Protein AF-A0A2P2FPS5-F1 (afdb_monomer)

Foldseek 3Di:
DDDDDDDDDDDDDDDDDDDPPPPPPPPPPPLPQLPAAVQWHFDDKDADVQEIKTWIQGPPFPDRIAIATFNYSNLRSVLSNVLVVCRVVVHWRKHFDDKDADVQAIKTWIATDPPGIFIATDNGRSRRSVRRVVRD

Secondary structure (DSSP, 8-state):
-PPPP--------------------------------TTEEEEEEEEETTEEEEEEEESSSS-SEEEEEESSHHHHHHHHHHHHHHHHTTS--EEEEEEEEETTEEEEEEEETTTEEEEEEESSHHHHHHHHHTT-

Organism: NCBI:txid1460371

Structure (mmCIF, N/CA/C/O backbone):
data_AF-A0A2P2FPS5-F1
#
_entry.id   AF-A0A2P2FPS5-F1
#
loop_
_atom_site.group_PDB
_atom_site.id
_atom_site.type_symbol
_atom_site.label_atom_id
_atom_site.label_alt_id
_atom_site.label_comp_id
_atom_site.label_asym_id
_atom_site.label_entity_id
_atom_site.label_seq_id
_atom_site.pdbx_PDB_ins_code
_atom_site.Cartn_x
_atom_site.Cartn_y
_atom_site.Cartn_z
_atom_site.occupancy
_atom_site.B_iso_or_equiv
_atom_site.auth_seq_id
_atom_site.auth_comp_id
_atom_site.auth_asym_id
_atom_site.auth_atom_id
_atom_site.pdbx_PDB_model_num
ATOM 1 N N . MET A 1 1 ? 41.369 16.422 60.517 1.00 41.38 1 MET A N 1
ATOM 2 C CA . MET A 1 1 ? 41.392 16.230 59.053 1.00 41.38 1 MET A CA 1
ATOM 3 C C . MET A 1 1 ? 40.702 17.437 58.432 1.00 41.38 1 MET A C 1
ATOM 5 O O . MET A 1 1 ? 39.526 17.638 58.690 1.00 41.38 1 MET A O 1
ATOM 9 N N . ARG A 1 2 ? 41.468 18.330 57.791 1.00 36.00 2 ARG A N 1
ATOM 10 C CA . ARG A 1 2 ? 40.973 19.553 57.135 1.00 36.00 2 ARG A CA 1
ATOM 11 C C . ARG A 1 2 ? 40.867 19.257 55.646 1.00 36.00 2 ARG A C 1
ATOM 13 O O . ARG A 1 2 ? 41.886 18.951 55.034 1.00 36.00 2 ARG A O 1
ATOM 20 N N . GLU A 1 3 ? 39.659 19.329 55.104 1.00 39.12 3 GLU A N 1
ATOM 21 C CA . GLU A 1 3 ? 39.398 19.073 53.692 1.00 39.12 3 GLU A CA 1
ATOM 22 C C . GLU A 1 3 ? 39.438 20.372 52.887 1.00 39.12 3 GLU A C 1
ATOM 24 O O . GLU A 1 3 ? 38.954 21.426 53.307 1.00 39.12 3 GLU A O 1
ATOM 29 N N . SER A 1 4 ? 40.128 20.271 51.758 1.00 39.38 4 SER A N 1
ATOM 30 C CA . SER A 1 4 ? 40.547 21.358 50.891 1.00 39.38 4 SER A CA 1
ATOM 31 C C . SER A 1 4 ? 39.386 22.011 50.154 1.00 39.38 4 SER A C 1
ATOM 33 O O . SER A 1 4 ? 38.470 21.370 49.650 1.00 39.38 4 SER A O 1
ATOM 35 N N . SER A 1 5 ? 39.515 23.324 50.015 1.00 42.16 5 SER A N 1
ATOM 36 C CA . SER A 1 5 ? 38.707 24.185 49.164 1.00 42.16 5 SER A CA 1
ATOM 37 C C . SER A 1 5 ? 38.840 23.838 47.676 1.00 42.16 5 SER A C 1
ATOM 39 O O . SER A 1 5 ? 39.953 23.745 47.162 1.00 42.16 5 SER A O 1
ATOM 41 N N . ARG A 1 6 ? 37.725 23.850 46.936 1.00 36.47 6 ARG A N 1
ATOM 42 C CA . ARG A 1 6 ? 37.726 24.330 45.545 1.00 36.47 6 ARG A CA 1
ATOM 43 C C . ARG A 1 6 ? 36.492 25.180 45.266 1.00 36.47 6 ARG A C 1
ATOM 45 O O . ARG A 1 6 ? 35.369 24.700 45.192 1.00 36.47 6 ARG A O 1
ATOM 52 N N . ARG A 1 7 ? 36.757 26.481 45.141 1.00 40.22 7 ARG A N 1
ATOM 53 C CA . ARG A 1 7 ? 35.857 27.513 44.629 1.00 40.22 7 ARG A CA 1
ATOM 54 C C . ARG A 1 7 ? 35.742 27.373 43.113 1.00 40.22 7 ARG A C 1
ATOM 56 O O . ARG A 1 7 ? 36.770 27.439 42.452 1.00 40.22 7 ARG A O 1
ATOM 63 N N . ILE A 1 8 ? 34.519 27.319 42.599 1.00 44.50 8 ILE A N 1
ATOM 64 C CA . ILE A 1 8 ? 34.065 27.950 41.347 1.00 44.50 8 ILE A CA 1
ATOM 65 C C . ILE A 1 8 ? 32.584 28.256 41.643 1.00 44.50 8 ILE A C 1
ATOM 67 O O . ILE A 1 8 ? 31.848 27.354 42.008 1.00 44.50 8 ILE A O 1
ATOM 71 N N . GLY A 1 9 ? 32.071 29.480 41.699 1.00 29.86 9 GLY A N 1
ATOM 72 C CA . GLY A 1 9 ? 32.382 30.642 40.884 1.00 29.86 9 GLY A CA 1
ATOM 73 C C . GLY A 1 9 ? 31.144 30.985 40.050 1.00 29.86 9 GLY A C 1
ATOM 74 O O . GLY A 1 9 ? 31.087 30.631 38.887 1.00 29.86 9 GLY A O 1
ATOM 75 N N . SER A 1 10 ? 30.187 31.675 40.681 1.00 34.03 10 SER A N 1
ATOM 76 C CA . SER A 1 10 ? 29.253 32.650 40.087 1.00 34.03 10 SER A CA 1
ATOM 77 C C . SER A 1 10 ? 28.319 32.258 38.926 1.00 34.03 10 SER A C 1
ATOM 79 O O . SER A 1 10 ? 28.704 32.326 37.767 1.00 34.03 10 SER A O 1
ATOM 81 N N . ALA A 1 11 ? 27.022 32.139 39.231 1.00 33.56 11 ALA A N 1
ATOM 82 C CA . ALA A 1 11 ? 25.925 32.756 38.463 1.00 33.56 11 ALA A CA 1
ATOM 83 C C . ALA A 1 11 ? 24.672 32.804 39.364 1.00 33.56 11 ALA A C 1
ATOM 85 O O . ALA A 1 11 ? 24.038 31.795 39.630 1.00 33.56 11 ALA A O 1
ATOM 86 N N . LYS A 1 12 ? 24.488 33.877 40.140 1.00 35.38 12 LYS A N 1
ATOM 87 C CA . LYS A 1 12 ? 23.537 34.970 39.861 1.00 35.38 12 LYS A CA 1
ATOM 88 C C . LYS A 1 12 ? 22.113 34.505 39.503 1.00 35.38 12 LYS A C 1
ATOM 90 O O . LYS A 1 12 ? 21.858 34.124 38.373 1.00 35.38 12 LYS A O 1
ATOM 95 N N . ARG A 1 13 ? 21.213 34.822 40.447 1.00 34.34 13 ARG A N 1
ATOM 96 C CA . ARG A 1 13 ? 19.802 35.225 40.279 1.00 34.34 13 ARG A CA 1
ATOM 97 C C . ARG A 1 13 ? 18.832 34.076 39.979 1.00 34.34 13 ARG A C 1
ATOM 99 O O . ARG A 1 13 ? 18.867 33.479 38.921 1.00 34.34 13 ARG A O 1
ATOM 106 N N . ALA A 1 14 ? 18.088 33.622 40.983 1.00 33.12 14 ALA A N 1
ATOM 107 C CA . ALA A 1 14 ? 16.893 34.255 41.559 1.00 33.12 14 ALA A CA 1
ATOM 108 C C . ALA A 1 14 ? 15.627 33.962 40.742 1.00 33.12 14 ALA A C 1
ATOM 110 O O . ALA A 1 14 ? 15.535 34.347 39.586 1.00 33.12 14 ALA A O 1
ATOM 111 N N . LEU A 1 15 ? 14.680 33.333 41.448 1.00 37.47 15 LEU A N 1
ATOM 112 C CA . LEU A 1 15 ? 13.226 33.458 41.345 1.00 37.47 15 LEU A CA 1
ATOM 113 C C . LEU A 1 15 ? 12.593 33.435 39.945 1.00 37.47 15 LEU A C 1
ATOM 115 O O . LEU A 1 15 ? 12.625 34.427 39.229 1.00 37.47 15 LEU A O 1
ATOM 119 N N . ALA A 1 16 ? 11.804 32.390 39.693 1.00 35.50 16 ALA A N 1
ATOM 120 C CA . ALA A 1 16 ? 10.358 32.557 39.519 1.00 35.50 16 ALA A CA 1
ATOM 121 C C . ALA A 1 16 ? 9.654 31.191 39.589 1.00 35.50 16 ALA A C 1
ATOM 123 O O . ALA A 1 16 ? 9.647 30.419 38.636 1.00 35.50 16 ALA A O 1
ATOM 124 N N . MET A 1 17 ? 9.040 30.913 40.740 1.00 45.94 17 MET A N 1
ATOM 125 C CA . MET A 1 17 ? 7.803 30.133 40.796 1.00 45.94 17 MET A CA 1
ATOM 126 C C . MET A 1 17 ? 6.742 30.920 40.028 1.00 45.94 17 MET A C 1
ATOM 128 O O . MET A 1 17 ? 6.492 32.045 40.435 1.00 45.94 17 MET A O 1
ATOM 132 N N . ILE A 1 18 ? 6.129 30.357 38.985 1.00 46.53 18 ILE A N 1
ATOM 133 C CA . ILE A 1 18 ? 4.760 30.664 38.532 1.00 46.53 18 ILE A CA 1
ATOM 134 C C . ILE A 1 18 ? 4.295 29.510 37.634 1.00 46.53 18 ILE A C 1
ATOM 136 O O . ILE A 1 18 ? 4.936 29.186 36.639 1.00 46.53 18 ILE A O 1
ATOM 140 N N . GLY A 1 19 ? 3.123 28.968 37.962 1.00 40.00 19 GLY A N 1
ATOM 141 C CA . GLY A 1 19 ? 2.186 28.473 36.959 1.00 40.00 19 GLY A CA 1
ATOM 142 C C . GLY A 1 19 ? 2.292 26.996 36.620 1.00 40.00 19 GLY A C 1
ATOM 143 O O . GLY A 1 19 ? 2.839 26.624 35.587 1.00 40.00 19 GLY A O 1
ATOM 144 N N . ALA A 1 20 ? 1.620 26.166 37.418 1.00 44.12 20 ALA A N 1
ATOM 145 C CA . ALA A 1 20 ? 0.963 24.981 36.886 1.00 44.12 20 ALA A CA 1
ATOM 146 C C . ALA A 1 20 ? -0.049 25.434 35.816 1.00 44.12 20 ALA A C 1
ATOM 148 O O . ALA A 1 20 ? -1.208 25.713 36.113 1.00 44.12 20 ALA A O 1
ATOM 149 N N . LEU A 1 21 ? 0.411 25.576 34.573 1.00 38.97 21 LEU A N 1
ATOM 150 C CA . LEU A 1 21 ? -0.461 25.667 33.416 1.00 38.97 21 LEU A CA 1
ATOM 151 C C . LEU A 1 21 ? -0.747 24.222 33.011 1.00 38.97 21 LEU A C 1
ATOM 153 O O . LEU A 1 21 ? 0.075 23.564 32.375 1.00 38.97 21 LEU A O 1
ATOM 157 N N . THR A 1 22 ? -1.894 23.698 33.436 1.00 44.41 22 THR A N 1
ATOM 158 C CA . THR A 1 22 ? -2.470 22.484 32.859 1.00 44.41 22 THR A CA 1
ATOM 159 C C . THR A 1 22 ? -2.769 22.774 31.397 1.00 44.41 22 THR A C 1
ATOM 161 O O . THR A 1 22 ? -3.855 23.236 31.049 1.00 44.41 22 THR A O 1
ATOM 164 N N . VAL A 1 23 ? -1.773 22.554 30.538 1.00 46.94 23 VAL A N 1
ATOM 165 C CA . VAL A 1 23 ? -1.974 22.473 29.099 1.00 46.94 23 VAL A CA 1
ATOM 166 C C . VAL A 1 23 ? -2.861 21.256 28.905 1.00 46.94 23 VAL A C 1
ATOM 168 O O . VAL A 1 23 ? 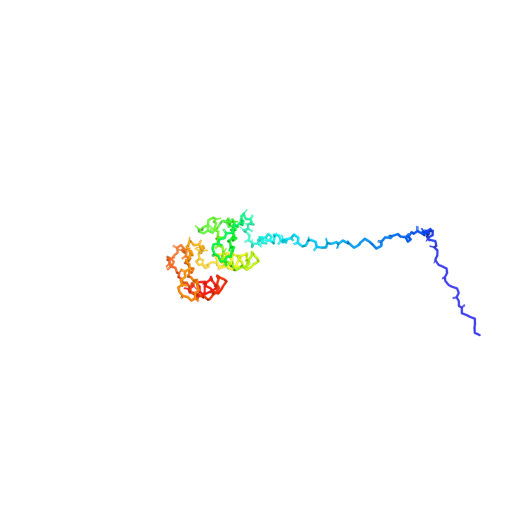-2.416 20.115 29.026 1.00 46.94 23 VAL A O 1
ATOM 171 N N . ALA A 1 24 ? -4.150 21.508 28.689 1.00 43.31 24 ALA A N 1
ATOM 172 C CA . ALA A 1 24 ? -5.035 20.538 28.088 1.00 43.31 24 ALA A CA 1
ATOM 173 C C . ALA A 1 24 ? -4.348 20.107 26.790 1.00 43.31 24 ALA A C 1
ATOM 175 O O . ALA A 1 24 ? -4.323 20.856 25.814 1.00 43.31 24 ALA A O 1
ATOM 176 N N . ASN A 1 25 ? -3.709 18.936 26.826 1.00 45.69 25 ASN A N 1
ATOM 177 C CA . ASN A 1 25 ? -3.195 18.248 25.657 1.00 45.69 25 ASN A CA 1
ATOM 178 C C . ASN A 1 25 ? -4.411 17.856 24.817 1.00 45.69 25 ASN A C 1
ATOM 180 O O . ASN A 1 25 ? -4.861 16.713 24.822 1.00 45.69 25 ASN A O 1
ATOM 184 N N . LEU A 1 26 ? -4.958 18.833 24.097 1.00 38.09 26 LEU A N 1
ATOM 185 C CA . LEU A 1 26 ? -5.570 18.602 22.807 1.00 38.09 26 LEU A CA 1
ATOM 186 C C . LEU A 1 26 ? -4.451 18.009 21.961 1.00 38.09 26 LEU A C 1
ATOM 188 O O . LEU A 1 26 ? -3.686 18.729 21.322 1.00 38.09 26 LEU A O 1
ATOM 192 N N . ALA A 1 27 ? -4.310 16.686 22.040 1.00 42.94 27 ALA A N 1
ATOM 193 C CA . ALA A 1 27 ? -3.584 15.911 21.064 1.00 42.94 27 ALA A CA 1
ATOM 194 C C . ALA A 1 27 ? -4.316 16.130 19.738 1.00 42.94 27 ALA A C 1
ATOM 196 O O . ALA A 1 27 ? -5.184 15.356 19.343 1.00 42.94 27 ALA A O 1
ATOM 197 N N . LEU A 1 28 ? -3.999 17.245 19.075 1.00 35.25 28 LEU A N 1
ATOM 198 C CA . LEU A 1 28 ? -4.117 17.345 17.636 1.00 35.25 28 LEU A CA 1
ATOM 199 C C . LEU A 1 28 ? -3.493 16.048 17.125 1.00 35.25 28 LEU A C 1
ATOM 201 O O . LEU A 1 28 ? -2.359 15.764 17.530 1.00 35.25 28 LEU A O 1
ATOM 205 N N . PRO A 1 29 ? -4.213 15.220 16.346 1.00 37.00 29 PRO A N 1
ATOM 206 C CA . PRO A 1 29 ? -3.603 14.042 15.767 1.00 37.00 29 PRO A CA 1
ATOM 207 C C . PRO A 1 29 ? -2.367 14.552 15.044 1.00 37.00 29 PRO A C 1
ATOM 209 O O . PRO A 1 29 ? -2.476 15.340 14.103 1.00 37.00 29 PRO A O 1
ATOM 212 N N . ALA A 1 30 ? -1.192 14.204 15.573 1.00 39.88 30 ALA A N 1
ATOM 213 C CA . ALA A 1 30 ? 0.057 14.506 14.923 1.00 39.88 30 ALA A CA 1
ATOM 214 C C . ALA A 1 30 ? -0.082 13.834 13.567 1.00 39.88 30 ALA A C 1
ATOM 216 O O . ALA A 1 30 ? -0.107 12.605 13.479 1.00 39.88 30 ALA A O 1
ATOM 217 N N . VAL A 1 31 ? -0.302 14.638 12.529 1.00 42.44 31 VAL A N 1
ATOM 218 C CA . VAL A 1 31 ? -0.276 14.164 11.158 1.00 42.44 31 VAL A CA 1
ATOM 219 C C . VAL A 1 31 ? 1.161 13.730 10.940 1.00 42.44 31 VAL A C 1
ATOM 221 O O . VAL A 1 31 ? 2.036 14.531 10.624 1.00 42.44 31 VAL A O 1
ATOM 224 N N . ALA A 1 32 ? 1.427 12.464 11.258 1.00 43.41 32 ALA A N 1
ATOM 225 C CA . ALA A 1 32 ? 2.694 11.826 11.017 1.00 43.41 32 ALA A CA 1
ATOM 226 C C . ALA A 1 32 ? 2.907 11.932 9.513 1.00 43.41 32 ALA A C 1
ATOM 228 O O . ALA A 1 32 ? 2.254 11.255 8.719 1.00 43.41 32 ALA A O 1
ATOM 229 N N . SER A 1 33 ? 3.753 12.878 9.117 1.00 47.84 33 SER A N 1
ATOM 230 C CA . SER A 1 33 ? 4.141 13.008 7.727 1.00 47.84 33 SER A CA 1
ATOM 231 C C . SER A 1 33 ? 4.800 11.689 7.335 1.00 47.84 33 SER A C 1
ATOM 233 O O . SER A 1 33 ? 5.566 11.119 8.124 1.00 47.84 33 SER A O 1
ATOM 235 N N . ALA A 1 34 ? 4.471 11.158 6.159 1.00 49.31 34 ALA A N 1
ATOM 236 C CA . ALA A 1 34 ? 5.083 9.937 5.661 1.00 49.31 34 ALA A CA 1
ATOM 237 C C . ALA A 1 34 ? 6.595 10.180 5.512 1.00 49.31 34 ALA A C 1
ATOM 239 O O . ALA A 1 34 ? 7.046 10.718 4.516 1.00 49.31 34 ALA A O 1
ATOM 240 N N . ALA A 1 35 ? 7.384 9.877 6.544 1.00 47.69 35 ALA A N 1
ATOM 241 C CA . ALA A 1 35 ? 8.836 10.040 6.540 1.00 47.69 35 ALA A CA 1
ATOM 242 C C . ALA A 1 35 ? 9.434 9.501 5.225 1.00 47.69 35 ALA A C 1
ATOM 244 O O . ALA A 1 35 ? 9.024 8.437 4.757 1.00 47.69 35 ALA A O 1
ATOM 245 N N . PRO A 1 36 ? 10.370 10.227 4.614 1.00 53.22 36 PRO A N 1
ATOM 246 C CA . PRO A 1 36 ? 10.882 9.879 3.300 1.00 53.22 36 PRO A CA 1
ATOM 247 C C . PRO A 1 36 ? 11.551 8.495 3.307 1.00 53.22 36 PRO A C 1
ATOM 249 O O . PRO A 1 36 ? 12.235 8.126 4.264 1.00 53.22 36 PRO A O 1
ATOM 252 N N . ALA A 1 37 ? 11.359 7.730 2.233 1.00 57.81 37 ALA A N 1
ATOM 253 C CA . ALA A 1 37 ? 12.266 6.639 1.872 1.00 57.81 37 ALA A CA 1
ATOM 254 C C . ALA A 1 37 ? 13.404 7.229 1.015 1.00 57.81 37 ALA A C 1
ATOM 256 O O . ALA A 1 37 ? 13.239 8.300 0.438 1.00 57.81 37 ALA A O 1
ATOM 257 N N . ALA A 1 38 ? 14.576 6.595 0.941 1.00 60.00 38 ALA A N 1
ATOM 258 C CA . ALA A 1 38 ? 15.701 7.142 0.173 1.00 60.00 38 ALA A CA 1
ATOM 259 C C . ALA A 1 38 ? 15.309 7.354 -1.306 1.00 60.00 38 ALA A C 1
ATOM 261 O O . ALA A 1 38 ? 15.015 6.395 -1.998 1.00 60.00 38 ALA A O 1
ATOM 262 N N . GLY A 1 39 ? 15.271 8.601 -1.787 1.00 67.94 39 GLY A N 1
ATOM 263 C CA . GLY A 1 39 ? 14.795 8.921 -3.146 1.00 67.94 39 GLY A CA 1
ATOM 264 C C . GLY A 1 39 ? 13.280 9.151 -3.280 1.00 67.94 39 GLY A C 1
ATOM 265 O O . GLY A 1 39 ? 12.809 9.430 -4.383 1.00 67.94 39 GLY A O 1
ATOM 266 N N . CYS A 1 40 ? 12.533 9.105 -2.171 1.00 78.56 40 CYS A N 1
ATOM 267 C CA . CYS A 1 40 ? 11.102 9.391 -2.111 1.00 78.56 40 CYS A CA 1
ATOM 268 C C . CYS A 1 40 ? 10.770 10.471 -1.076 1.00 78.56 40 CYS A C 1
ATOM 270 O O . CYS A 1 40 ? 11.194 10.388 0.075 1.00 78.56 40 CYS A O 1
ATOM 272 N N . SER A 1 41 ? 9.952 11.451 -1.443 1.00 80.00 41 SER A N 1
ATOM 273 C CA . 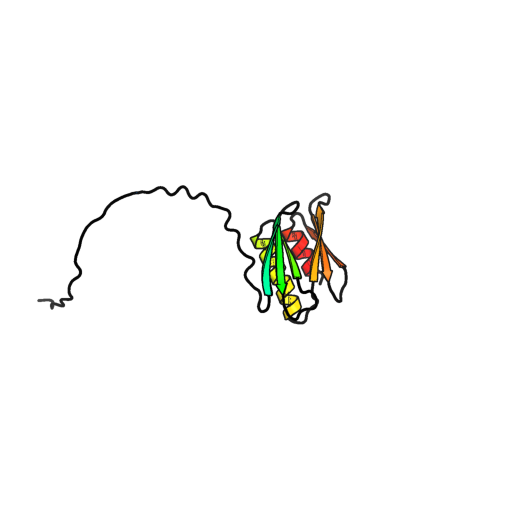SER A 1 41 ? 9.416 12.470 -0.539 1.00 80.00 41 SER A CA 1
ATOM 274 C C . SER A 1 41 ? 7.972 12.166 -0.139 1.00 80.00 41 SER A C 1
ATOM 276 O O . SER A 1 41 ? 7.199 11.592 -0.906 1.00 80.00 41 SER A O 1
ATOM 278 N N . ALA A 1 42 ? 7.593 12.573 1.076 1.00 77.88 42 ALA A N 1
ATOM 279 C CA . ALA A 1 42 ? 6.188 12.636 1.468 1.00 77.88 42 ALA A CA 1
ATOM 280 C C . ALA A 1 42 ? 5.451 13.570 0.504 1.00 77.88 42 ALA A C 1
ATOM 282 O O . ALA A 1 42 ? 5.886 14.709 0.327 1.00 77.88 42 ALA A O 1
ATOM 283 N N . PHE A 1 43 ? 4.365 13.105 -0.111 1.00 78.00 43 PHE A N 1
ATOM 284 C CA . PHE A 1 43 ? 3.614 13.915 -1.064 1.00 78.00 43 PHE A CA 1
ATOM 285 C C . PHE A 1 43 ? 2.280 14.364 -0.480 1.00 78.00 43 PHE A C 1
ATOM 287 O O . PHE A 1 43 ? 2.086 15.546 -0.208 1.00 78.00 43 PHE A O 1
ATOM 294 N N . LEU A 1 44 ? 1.376 13.415 -0.237 1.00 84.56 44 LEU A N 1
ATOM 295 C CA . LEU A 1 44 ? 0.040 13.694 0.274 1.00 84.56 44 LEU A CA 1
ATOM 296 C C . LEU A 1 44 ? -0.402 12.629 1.271 1.00 84.56 44 LEU A C 1
ATOM 298 O O . LEU A 1 44 ? 0.055 11.488 1.245 1.00 84.56 44 LEU A O 1
ATOM 302 N N . ASN A 1 45 ? -1.353 13.002 2.116 1.00 87.50 45 ASN A N 1
ATOM 303 C CA . ASN A 1 45 ? -2.157 12.059 2.868 1.00 87.50 45 ASN A CA 1
ATOM 304 C C . ASN A 1 45 ? -3.642 12.362 2.656 1.00 87.50 45 ASN A C 1
ATOM 306 O O . ASN A 1 45 ? -4.036 13.495 2.391 1.00 87.50 45 ASN A O 1
ATOM 310 N N . SER A 1 46 ? -4.467 11.323 2.708 1.00 87.62 46 SER A N 1
ATOM 311 C CA . SER A 1 46 ? -5.917 11.445 2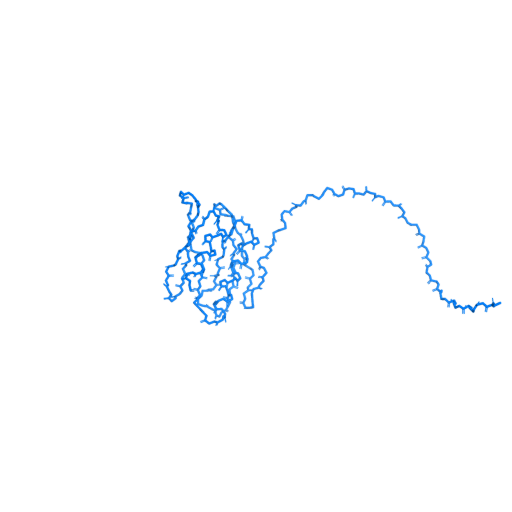.555 1.00 87.62 46 SER A CA 1
ATOM 312 C C . SER A 1 46 ? -6.627 10.396 3.396 1.00 87.62 46 SER A C 1
ATOM 314 O O . SER A 1 46 ? -6.081 9.327 3.672 1.00 87.62 46 SER A O 1
ATOM 316 N N . THR A 1 47 ? -7.838 10.714 3.837 1.00 88.56 47 THR A N 1
ATOM 317 C CA . THR A 1 47 ? -8.721 9.750 4.492 1.00 88.56 47 THR A CA 1
ATOM 318 C C . THR A 1 47 ? -9.418 8.897 3.444 1.00 88.56 47 THR A C 1
ATOM 320 O O . THR A 1 47 ? -9.764 9.366 2.359 1.00 88.56 47 THR A O 1
ATOM 323 N N . VAL A 1 48 ? -9.629 7.630 3.777 1.00 88.56 48 VAL A N 1
ATOM 324 C CA . VAL A 1 48 ? -10.348 6.670 2.943 1.00 88.56 48 VAL A CA 1
ATOM 325 C C . VAL A 1 48 ? -11.308 5.852 3.802 1.00 88.56 48 VAL A C 1
ATOM 327 O O . VAL A 1 48 ? -11.280 5.929 5.032 1.00 88.56 48 VAL A O 1
ATOM 330 N N . SER A 1 49 ? -12.175 5.060 3.172 1.00 87.38 49 SER A N 1
ATOM 331 C CA . SER A 1 49 ? -13.095 4.194 3.912 1.00 87.38 49 SER A CA 1
ATOM 332 C C . SER A 1 49 ? -12.312 3.189 4.759 1.00 87.38 49 SER A C 1
ATOM 334 O O . SER A 1 49 ? -11.596 2.351 4.218 1.00 87.38 49 SER A O 1
ATOM 336 N N . GLY A 1 50 ? -12.443 3.282 6.084 1.00 85.06 50 GLY A N 1
ATOM 337 C CA . GLY A 1 50 ? -11.773 2.385 7.027 1.00 85.06 50 GLY A CA 1
ATOM 338 C C . GLY A 1 50 ? -10.353 2.782 7.440 1.00 85.06 50 GLY A C 1
ATOM 339 O O . GLY A 1 50 ? -9.732 2.030 8.189 1.00 85.06 50 GLY A O 1
ATOM 340 N N . GLY A 1 51 ? -9.827 3.931 6.992 1.00 90.88 51 GLY A N 1
ATOM 341 C CA . GLY A 1 51 ? -8.495 4.385 7.401 1.00 90.88 51 GLY A CA 1
ATOM 342 C C . GLY A 1 51 ? -7.921 5.529 6.566 1.00 90.88 51 GLY A C 1
ATOM 343 O O . GLY A 1 51 ? -8.593 6.520 6.278 1.00 90.88 51 GLY A O 1
ATOM 344 N N . TYR A 1 52 ? -6.646 5.405 6.204 1.00 91.88 52 TYR A N 1
ATOM 345 C CA . TYR A 1 52 ? -5.844 6.454 5.584 1.00 91.88 52 TYR A CA 1
ATOM 346 C C . TYR A 1 52 ? -5.043 5.930 4.395 1.00 91.88 52 TYR A C 1
ATOM 348 O O . TYR A 1 52 ? -4.626 4.772 4.350 1.00 91.88 52 TYR A O 1
ATOM 356 N N . LYS A 1 53 ? -4.782 6.837 3.455 1.00 92.00 53 LYS A N 1
ATOM 357 C CA . LYS A 1 53 ? -3.835 6.673 2.359 1.00 92.00 53 LYS A CA 1
ATOM 358 C C . LYS A 1 53 ? -2.687 7.657 2.527 1.00 92.00 53 LYS A C 1
ATOM 360 O O . LYS A 1 53 ? -2.925 8.851 2.724 1.00 92.00 53 LYS A O 1
ATOM 365 N N . ALA A 1 54 ? -1.461 7.167 2.410 1.00 91.25 54 ALA A N 1
ATOM 366 C CA . ALA A 1 54 ? -0.257 7.980 2.354 1.00 91.25 54 ALA A CA 1
ATOM 367 C C . ALA A 1 54 ? 0.412 7.799 0.991 1.00 91.25 54 ALA A C 1
ATOM 369 O O . ALA A 1 54 ? 0.667 6.676 0.567 1.00 91.25 54 ALA A O 1
ATOM 370 N N . THR A 1 55 ? 0.713 8.908 0.330 1.00 90.38 55 THR A N 1
ATOM 371 C CA . THR A 1 55 ? 1.356 8.938 -0.981 1.00 90.38 55 THR A CA 1
ATOM 372 C C . THR A 1 55 ? 2.791 9.420 -0.828 1.00 90.38 55 THR A C 1
ATOM 374 O O . THR A 1 55 ? 3.047 10.486 -0.256 1.00 90.38 55 THR A O 1
ATOM 377 N N . LEU A 1 56 ? 3.729 8.655 -1.375 1.00 89.06 56 LEU A N 1
ATOM 378 C CA . LEU A 1 56 ? 5.125 9.036 -1.545 1.00 89.06 56 LEU A CA 1
ATOM 379 C C . LEU A 1 56 ? 5.385 9.367 -3.014 1.00 89.06 56 LEU A C 1
ATOM 381 O O . LEU A 1 56 ? 4.969 8.619 -3.893 1.00 89.06 56 LEU A O 1
ATOM 385 N N . ALA A 1 57 ? 6.091 10.462 -3.276 1.00 87.06 57 ALA A N 1
ATOM 386 C CA . ALA A 1 57 ? 6.603 10.784 -4.602 1.00 87.06 57 ALA A CA 1
ATOM 387 C C . ALA A 1 57 ? 8.047 10.294 -4.701 1.00 87.06 57 ALA A C 1
ATOM 389 O O . ALA A 1 57 ? 8.897 10.734 -3.931 1.00 87.06 57 ALA A O 1
ATOM 390 N N . CYS A 1 58 ? 8.327 9.388 -5.628 1.00 82.88 58 CYS A N 1
ATOM 391 C CA . CYS A 1 58 ? 9.628 8.751 -5.777 1.00 82.88 58 CYS A CA 1
ATOM 392 C C . CYS A 1 58 ? 10.218 9.059 -7.151 1.00 82.88 58 CYS A C 1
ATOM 394 O O . CYS A 1 58 ? 9.548 8.911 -8.172 1.00 82.88 58 CYS A O 1
ATOM 396 N N . ASN A 1 59 ? 11.489 9.455 -7.184 1.00 77.88 59 ASN A N 1
ATOM 397 C CA . ASN A 1 59 ? 12.207 9.668 -8.438 1.00 77.88 59 ASN A CA 1
ATOM 398 C C . ASN A 1 59 ? 13.010 8.419 -8.812 1.00 77.88 59 ASN A C 1
ATOM 400 O O . ASN A 1 59 ? 13.622 7.793 -7.950 1.00 77.88 59 ASN A O 1
ATOM 404 N N . GLY A 1 60 ? 13.050 8.091 -10.106 1.00 69.12 60 GLY A N 1
ATOM 405 C CA . GLY A 1 60 ? 13.902 7.015 -10.626 1.00 69.12 60 GLY A CA 1
ATOM 406 C C . GLY A 1 60 ? 13.359 5.595 -10.442 1.00 69.12 60 GLY A C 1
ATOM 407 O O . GLY A 1 60 ? 14.118 4.645 -10.593 1.00 69.12 60 GLY A O 1
ATOM 408 N N . ILE A 1 61 ? 12.067 5.442 -10.146 1.00 70.44 61 ILE A N 1
ATOM 409 C CA . ILE A 1 61 ? 11.375 4.146 -10.099 1.00 70.44 61 ILE A CA 1
ATOM 410 C C . ILE A 1 61 ? 10.194 4.135 -11.082 1.00 70.44 61 ILE A C 1
ATOM 412 O O . ILE A 1 61 ? 9.749 5.195 -11.524 1.00 70.44 61 ILE A O 1
ATOM 416 N N . GLY A 1 62 ? 9.688 2.948 -11.436 1.00 67.12 62 GLY A N 1
ATOM 417 C CA . GLY A 1 62 ? 8.698 2.777 -12.512 1.00 67.12 62 GLY A CA 1
ATOM 418 C C . GLY A 1 62 ? 7.369 3.523 -12.308 1.00 67.12 62 GLY A C 1
ATOM 419 O O . GLY A 1 62 ? 6.701 3.849 -13.285 1.00 67.12 62 GLY A O 1
ATOM 420 N N . LEU A 1 63 ? 7.009 3.848 -11.061 1.00 73.06 63 LEU A N 1
ATOM 421 C CA . LEU A 1 63 ? 5.869 4.696 -10.705 1.00 73.06 63 LEU A CA 1
ATOM 422 C C . LEU A 1 63 ? 6.364 5.925 -9.946 1.00 73.06 63 LEU A C 1
ATOM 424 O O . LEU A 1 63 ? 6.951 5.803 -8.875 1.00 73.06 63 LEU A O 1
ATOM 428 N N . SER A 1 64 ? 6.060 7.122 -10.447 1.00 80.12 64 SER A N 1
ATOM 429 C CA . SER A 1 64 ? 6.436 8.370 -9.766 1.00 80.12 64 SER A CA 1
ATOM 430 C C . SER A 1 64 ? 5.744 8.555 -8.411 1.00 80.12 64 SER A C 1
ATOM 432 O O . SER A 1 64 ? 6.214 9.339 -7.590 1.00 80.12 64 SER A O 1
ATOM 434 N N . PHE A 1 65 ? 4.644 7.835 -8.169 1.00 87.00 65 PHE A N 1
ATOM 435 C CA . PHE A 1 65 ? 3.881 7.887 -6.927 1.00 87.00 65 PHE A CA 1
ATOM 436 C C . PHE A 1 65 ? 3.600 6.483 -6.396 1.00 87.00 65 PHE A C 1
ATOM 438 O O . PHE A 1 65 ? 3.112 5.617 -7.124 1.00 87.00 65 PHE A O 1
ATOM 445 N N . ILE A 1 66 ? 3.872 6.291 -5.109 1.00 90.56 66 ILE A N 1
ATOM 446 C CA . ILE A 1 66 ? 3.564 5.074 -4.366 1.00 90.56 66 ILE A CA 1
ATOM 447 C C . ILE A 1 66 ? 2.548 5.414 -3.288 1.00 90.56 66 ILE A C 1
ATOM 449 O O . ILE A 1 66 ? 2.838 6.165 -2.356 1.00 90.56 66 ILE A O 1
ATOM 453 N N . ASP A 1 67 ? 1.371 4.820 -3.411 1.00 92.31 67 ASP A N 1
ATOM 454 C CA . ASP A 1 67 ? 0.308 4.891 -2.426 1.00 92.31 67 ASP A CA 1
ATOM 455 C C . ASP A 1 67 ? 0.403 3.690 -1.478 1.00 92.31 67 ASP A C 1
ATOM 457 O O . ASP A 1 67 ? 0.454 2.539 -1.911 1.00 92.31 67 ASP A O 1
ATOM 461 N N . GLY A 1 68 ? 0.402 3.960 -0.176 1.00 92.81 68 GLY A N 1
ATOM 462 C CA . GLY A 1 68 ? 0.230 2.973 0.886 1.00 92.81 68 GLY A CA 1
ATOM 463 C C . GLY A 1 68 ? -1.069 3.215 1.643 1.00 92.81 68 GLY A C 1
ATOM 464 O O . GLY A 1 68 ? -1.493 4.359 1.824 1.00 92.81 68 GLY A O 1
ATOM 465 N N . LEU A 1 69 ? -1.704 2.135 2.091 1.00 94.50 69 LEU A N 1
ATOM 466 C CA . LEU A 1 69 ? -2.974 2.161 2.816 1.00 94.50 69 LEU A CA 1
ATOM 467 C C . LEU A 1 69 ? -2.817 1.539 4.201 1.00 94.50 69 LEU A C 1
ATOM 469 O O . LEU A 1 69 ? -2.114 0.542 4.360 1.00 94.50 69 LEU A O 1
ATOM 473 N N . GLY A 1 70 ? -3.520 2.087 5.186 1.00 92.94 70 GLY A N 1
ATOM 474 C CA . GLY A 1 70 ? -3.524 1.559 6.546 1.00 92.94 70 GLY A CA 1
ATOM 475 C C . GLY A 1 70 ? -4.680 2.098 7.377 1.00 92.94 70 GLY A C 1
ATOM 476 O O . GLY A 1 70 ? -5.309 3.093 7.027 1.00 92.94 70 GLY A O 1
ATOM 477 N N . THR A 1 71 ? -4.973 1.431 8.489 1.00 92.81 71 THR A N 1
ATOM 478 C CA . THR A 1 71 ? -6.032 1.824 9.432 1.00 92.81 71 THR A CA 1
ATOM 479 C C . THR A 1 71 ? -5.709 3.157 10.108 1.00 92.81 71 THR A C 1
ATOM 481 O O . THR A 1 71 ? -6.605 3.955 10.378 1.00 92.81 71 THR A O 1
ATOM 484 N N . THR A 1 72 ? -4.422 3.437 10.332 1.00 92.00 72 THR A N 1
ATOM 485 C CA . THR A 1 72 ? -3.923 4.740 10.783 1.00 92.00 72 THR A CA 1
ATOM 486 C C . THR A 1 72 ? -3.043 5.396 9.720 1.00 92.00 72 THR A C 1
ATOM 488 O O . THR A 1 72 ? -2.516 4.735 8.824 1.00 92.00 72 THR A O 1
ATOM 491 N N . LEU A 1 73 ? -2.846 6.714 9.822 1.00 86.94 73 LEU A N 1
ATOM 492 C CA . LEU A 1 73 ? -1.933 7.432 8.930 1.00 86.94 73 LEU A CA 1
ATOM 493 C C . LEU A 1 73 ? -0.487 6.924 9.055 1.00 86.94 73 LEU A C 1
ATOM 495 O O . LEU A 1 73 ? 0.235 6.863 8.060 1.00 86.94 73 LEU A O 1
ATOM 499 N N . THR A 1 74 ? -0.079 6.534 10.265 1.00 88.38 74 THR A N 1
ATOM 500 C CA . THR A 1 74 ? 1.230 5.925 10.516 1.00 88.38 74 THR A CA 1
ATOM 501 C C . THR A 1 74 ? 1.373 4.619 9.742 1.00 88.38 74 THR A C 1
ATOM 503 O O . THR A 1 74 ? 2.339 4.482 8.994 1.00 88.38 74 THR A O 1
ATOM 506 N N . ASP A 1 75 ? 0.385 3.723 9.837 1.00 91.00 75 ASP A N 1
ATOM 507 C CA . ASP A 1 75 ? 0.387 2.446 9.112 1.00 91.00 75 ASP A CA 1
ATOM 508 C C . ASP A 1 75 ? 0.435 2.666 7.598 1.00 91.00 75 ASP A C 1
ATOM 510 O O . ASP A 1 75 ? 1.239 2.052 6.901 1.00 91.00 75 ASP A O 1
ATOM 514 N N . ALA A 1 76 ? -0.380 3.594 7.084 1.00 90.75 76 ALA A N 1
ATOM 515 C CA . ALA A 1 76 ? -0.404 3.929 5.664 1.00 90.75 76 ALA A CA 1
ATOM 516 C C . ALA A 1 76 ? 0.964 4.439 5.181 1.00 90.75 76 ALA A C 1
ATOM 518 O O . ALA A 1 76 ? 1.452 4.045 4.121 1.00 90.75 76 ALA A O 1
ATOM 519 N N . GLY A 1 77 ? 1.617 5.289 5.979 1.00 89.31 77 GLY A N 1
ATOM 520 C CA . GLY A 1 77 ? 2.963 5.769 5.693 1.00 89.31 77 GLY A CA 1
ATOM 521 C C . GLY A 1 77 ? 4.016 4.663 5.772 1.00 89.31 77 GLY A C 1
ATOM 522 O O . GLY A 1 77 ? 4.974 4.666 5.002 1.00 89.31 77 GLY A O 1
ATOM 523 N N . GLU A 1 78 ? 3.911 3.726 6.714 1.00 91.56 78 GLU A N 1
ATOM 524 C CA . GLU A 1 78 ? 4.814 2.570 6.799 1.00 91.56 78 GLU A CA 1
ATOM 525 C C . GLU A 1 78 ? 4.666 1.647 5.593 1.00 91.56 78 GLU A C 1
ATOM 527 O O . GLU A 1 78 ? 5.677 1.222 5.027 1.00 91.56 78 GLU A O 1
ATOM 532 N N . GLU A 1 79 ? 3.429 1.419 5.163 1.00 93.19 79 GLU A N 1
ATOM 533 C CA . GLU A 1 79 ? 3.096 0.638 3.980 1.00 93.19 79 GLU A CA 1
ATOM 534 C C . GLU A 1 79 ? 3.685 1.268 2.713 1.00 93.19 79 GLU A C 1
ATOM 536 O O . GLU A 1 79 ? 4.426 0.609 1.983 1.00 93.19 79 GLU A O 1
ATOM 541 N N . ALA A 1 80 ? 3.464 2.571 2.500 1.00 91.44 80 ALA A N 1
ATOM 542 C CA . ALA A 1 80 ? 4.011 3.289 1.348 1.00 91.44 80 ALA A CA 1
ATOM 543 C C . ALA A 1 80 ? 5.548 3.204 1.310 1.00 91.44 80 ALA A C 1
ATOM 545 O O . ALA A 1 80 ? 6.148 2.956 0.264 1.00 91.44 80 ALA A O 1
ATOM 546 N N . ARG A 1 81 ? 6.212 3.343 2.468 1.00 88.06 81 ARG A N 1
ATOM 547 C CA . ARG A 1 81 ? 7.674 3.191 2.572 1.00 88.06 81 ARG A CA 1
ATOM 548 C C . ARG A 1 81 ? 8.135 1.762 2.310 1.00 88.06 81 ARG A C 1
ATOM 550 O O . ARG A 1 81 ? 9.235 1.569 1.800 1.00 88.06 81 ARG A O 1
ATOM 557 N N . ALA A 1 82 ? 7.369 0.756 2.725 1.00 91.62 82 ALA A N 1
ATOM 558 C CA . ALA A 1 82 ? 7.698 -0.638 2.457 1.00 91.62 82 ALA A CA 1
ATOM 559 C C . ALA A 1 82 ? 7.675 -0.921 0.950 1.00 91.62 82 ALA A C 1
ATOM 561 O O . ALA A 1 82 ? 8.656 -1.447 0.432 1.00 91.62 82 ALA A O 1
ATOM 562 N N . LEU A 1 83 ? 6.631 -0.474 0.248 1.00 91.38 83 LEU A N 1
ATOM 563 C CA . LEU A 1 83 ? 6.535 -0.567 -1.212 1.00 91.38 83 LEU A CA 1
ATOM 564 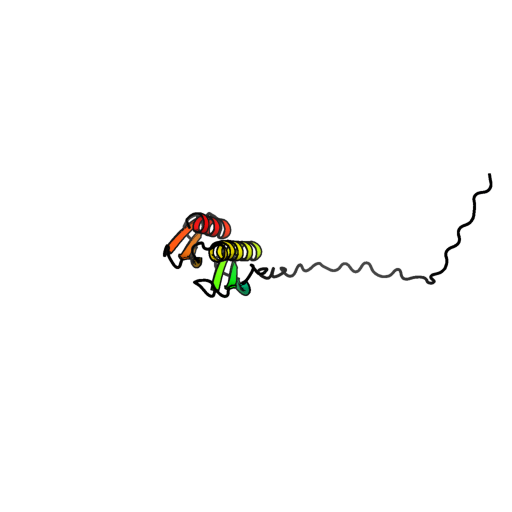C C . LEU A 1 83 ? 7.664 0.204 -1.913 1.00 91.38 83 LEU A C 1
ATOM 566 O O . LEU A 1 83 ? 8.325 -0.333 -2.799 1.00 91.38 83 LEU A O 1
ATOM 570 N N . ALA A 1 84 ? 7.968 1.422 -1.454 1.00 89.25 84 ALA A N 1
ATOM 571 C CA . ALA A 1 84 ? 9.082 2.205 -1.986 1.00 89.25 84 ALA A CA 1
ATOM 572 C C . ALA A 1 84 ? 10.434 1.500 -1.821 1.00 89.25 84 ALA A C 1
ATOM 574 O O . ALA A 1 84 ? 11.237 1.484 -2.749 1.00 89.25 84 ALA A O 1
ATOM 575 N N . ARG A 1 85 ? 10.691 0.877 -0.665 1.00 88.75 85 ARG A N 1
ATOM 576 C CA . ARG A 1 85 ? 11.931 0.118 -0.429 1.00 88.75 85 ARG A CA 1
ATOM 577 C C . ARG A 1 85 ? 12.076 -1.079 -1.364 1.00 88.75 85 ARG A C 1
ATOM 579 O O . ARG A 1 85 ? 13.194 -1.358 -1.780 1.00 88.75 85 ARG A O 1
ATOM 586 N N . ILE A 1 86 ? 10.977 -1.752 -1.702 1.00 89.12 86 ILE A N 1
ATOM 587 C CA . ILE A 1 86 ? 10.985 -2.861 -2.666 1.00 89.12 86 ILE A CA 1
ATOM 588 C C . ILE A 1 86 ? 11.369 -2.337 -4.051 1.00 89.12 86 ILE A C 1
ATOM 590 O O . ILE A 1 86 ? 12.324 -2.836 -4.641 1.00 89.12 86 ILE A O 1
ATOM 594 N N . ALA A 1 87 ? 10.714 -1.268 -4.511 1.00 87.38 87 ALA A N 1
ATOM 595 C CA . ALA A 1 87 ? 11.010 -0.645 -5.800 1.00 87.38 87 ALA A CA 1
ATOM 596 C C . ALA A 1 87 ? 12.473 -0.167 -5.904 1.00 87.38 87 ALA A C 1
ATOM 598 O O . ALA A 1 87 ? 13.167 -0.444 -6.878 1.00 87.38 87 ALA A O 1
ATOM 599 N N . LEU A 1 88 ? 12.974 0.512 -4.869 1.00 83.94 88 LEU A N 1
ATOM 600 C CA . LEU A 1 88 ? 14.350 1.023 -4.816 1.00 83.94 88 LEU A CA 1
ATOM 601 C C . LEU A 1 88 ? 15.402 -0.088 -4.689 1.00 83.94 88 LEU A C 1
ATOM 603 O O . LEU A 1 88 ? 16.549 0.104 -5.085 1.00 83.94 88 LEU A O 1
ATOM 607 N N . GLY A 1 89 ? 15.024 -1.244 -4.141 1.00 84.88 89 GLY A N 1
ATOM 608 C CA . GLY A 1 89 ? 15.866 -2.437 -4.066 1.00 84.88 89 GLY A CA 1
ATOM 609 C C . GLY A 1 89 ? 15.966 -3.217 -5.381 1.00 84.88 89 GLY A C 1
ATOM 610 O O . GLY A 1 89 ? 16.600 -4.268 -5.398 1.00 84.88 89 GLY A O 1
ATOM 611 N N . GLY A 1 90 ? 15.342 -2.732 -6.462 1.00 82.75 90 GLY A N 1
ATOM 612 C CA . GLY A 1 90 ? 15.269 -3.421 -7.754 1.00 82.75 90 GLY A CA 1
ATOM 613 C C . GLY A 1 90 ? 14.116 -4.424 -7.867 1.00 82.75 90 GLY A C 1
ATOM 614 O O . GLY A 1 90 ? 14.067 -5.178 -8.835 1.00 82.75 90 GLY A O 1
ATOM 615 N N . GLY A 1 91 ? 13.207 -4.451 -6.888 1.00 85.56 91 GLY A N 1
ATOM 616 C CA . GLY A 1 91 ? 11.955 -5.198 -6.966 1.00 85.56 91 GLY A CA 1
ATOM 617 C C . GLY A 1 91 ? 10.907 -4.486 -7.820 1.00 85.56 91 GLY A C 1
ATOM 618 O O . GLY A 1 91 ? 11.131 -3.392 -8.348 1.00 85.56 91 GLY A O 1
ATOM 619 N N . ASP A 1 92 ? 9.734 -5.102 -7.948 1.00 89.31 92 ASP A N 1
ATOM 620 C CA . ASP A 1 92 ? 8.656 -4.500 -8.721 1.00 89.31 92 ASP A CA 1
ATOM 621 C C . ASP A 1 92 ? 8.124 -3.228 -8.049 1.00 89.31 92 ASP A C 1
ATOM 623 O O . ASP A 1 92 ? 8.027 -3.120 -6.823 1.00 89.31 92 ASP A O 1
ATOM 627 N N . THR A 1 93 ? 7.786 -2.234 -8.865 1.00 90.44 93 THR A N 1
ATOM 628 C CA . THR A 1 93 ? 7.227 -0.986 -8.360 1.00 90.44 93 THR A CA 1
ATOM 629 C C . THR A 1 93 ? 5.719 -1.125 -8.256 1.00 90.44 93 THR A C 1
ATOM 631 O O . THR A 1 93 ? 5.030 -1.144 -9.273 1.00 90.44 93 THR A O 1
ATOM 634 N N . CYS A 1 94 ? 5.224 -1.192 -7.023 1.00 91.62 94 CYS A N 1
ATOM 635 C CA . CYS A 1 94 ? 3.812 -1.364 -6.711 1.00 91.62 94 CYS A CA 1
ATOM 636 C C . CYS A 1 94 ? 3.235 -0.145 -5.985 1.00 91.62 94 CYS A C 1
ATOM 638 O O . CYS A 1 94 ? 3.911 0.488 -5.174 1.00 91.62 94 CYS A O 1
ATOM 640 N N . SER A 1 95 ? 1.965 0.159 -6.244 1.00 91.56 95 SER A N 1
ATOM 641 C CA . SER A 1 95 ? 1.224 1.254 -5.614 1.00 91.56 95 SER A CA 1
ATOM 642 C C . SER A 1 95 ? -0.210 0.824 -5.322 1.00 91.56 95 SER A C 1
ATOM 644 O O . SER A 1 95 ? -0.823 0.130 -6.134 1.00 91.56 95 SER A O 1
ATOM 646 N N . ALA A 1 96 ? -0.763 1.211 -4.172 1.00 89.75 96 ALA A N 1
ATOM 647 C CA . ALA A 1 96 ? -2.153 0.914 -3.848 1.00 89.75 96 ALA A CA 1
ATOM 648 C C . ALA A 1 96 ? -3.101 1.632 -4.817 1.00 89.75 96 ALA A C 1
ATOM 650 O O . ALA A 1 96 ? -3.154 2.858 -4.869 1.00 89.75 96 ALA A O 1
ATOM 651 N N . PHE A 1 97 ? -3.866 0.853 -5.579 1.00 84.31 97 PHE A N 1
ATOM 652 C CA . PHE A 1 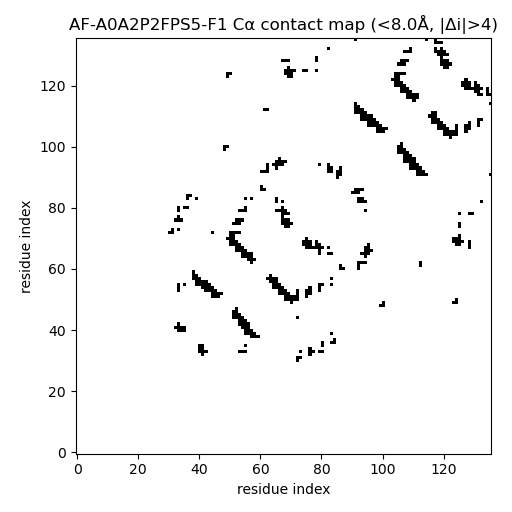97 ? -4.746 1.362 -6.630 1.00 84.31 97 PHE A CA 1
ATOM 653 C C . PHE A 1 97 ? -6.208 1.386 -6.186 1.00 84.31 97 PHE A C 1
ATOM 655 O O . PHE A 1 97 ? -6.904 2.387 -6.347 1.00 84.31 97 PHE A O 1
ATOM 662 N N . LEU A 1 98 ? -6.669 0.280 -5.603 1.00 81.75 98 LEU A N 1
ATOM 663 C CA . LEU A 1 98 ? -8.057 0.092 -5.203 1.00 81.75 98 LEU A CA 1
ATOM 664 C C . LEU A 1 98 ? -8.107 -0.457 -3.783 1.00 81.75 98 LEU A C 1
ATOM 666 O O . LEU A 1 98 ? -7.305 -1.308 -3.402 1.00 81.75 98 LEU A O 1
ATOM 670 N N . HIS A 1 99 ? -9.092 -0.011 -3.019 1.00 82.81 99 HIS A N 1
ATOM 671 C CA . HIS A 1 99 ? -9.487 -0.674 -1.789 1.00 82.81 99 HIS A CA 1
ATOM 672 C C . HIS A 1 99 ? -11.007 -0.728 -1.721 1.00 82.81 99 HIS A C 1
ATOM 674 O O . HIS A 1 99 ? -11.693 0.208 -2.131 1.00 82.81 99 HIS A O 1
ATOM 680 N N . ALA A 1 100 ? -11.528 -1.836 -1.218 1.00 85.56 100 ALA A N 1
ATOM 681 C CA . ALA A 1 100 ? -12.952 -2.037 -1.032 1.00 85.56 100 ALA A CA 1
ATOM 682 C C . ALA A 1 100 ? -13.206 -2.658 0.336 1.00 85.56 100 ALA A C 1
ATOM 684 O O . ALA A 1 100 ? -12.443 -3.505 0.808 1.00 85.56 100 ALA A O 1
ATOM 685 N N . THR A 1 101 ? -14.305 -2.254 0.962 1.00 85.25 101 THR A N 1
ATOM 686 C CA . THR A 1 101 ? -14.879 -3.006 2.072 1.00 85.25 101 THR A CA 1
ATOM 687 C C . THR A 1 101 ? -15.484 -4.296 1.528 1.00 85.25 101 THR A C 1
ATOM 689 O O . THR A 1 101 ? -16.228 -4.290 0.547 1.00 85.25 101 THR A O 1
ATOM 692 N N . ALA A 1 102 ? -15.155 -5.413 2.164 1.00 81.56 102 ALA A N 1
ATOM 693 C CA . ALA A 1 102 ? -15.687 -6.734 1.862 1.00 81.56 102 ALA A CA 1
ATOM 694 C C . ALA A 1 102 ? -16.379 -7.297 3.114 1.00 81.56 102 ALA A C 1
ATOM 696 O O . ALA A 1 102 ? -16.072 -6.868 4.231 1.00 81.56 102 ALA A O 1
ATOM 697 N N . PRO A 1 103 ? -17.308 -8.261 2.986 1.00 82.94 103 PRO A N 1
ATOM 698 C CA . PRO A 1 103 ? -17.853 -8.947 4.152 1.00 82.94 103 PRO A CA 1
ATOM 699 C C . PRO A 1 103 ? -16.717 -9.531 5.004 1.00 82.94 103 PRO A C 1
ATOM 701 O O . PRO A 1 103 ? -15.930 -10.340 4.522 1.00 82.94 103 PRO A O 1
ATOM 704 N N . GLY A 1 104 ? -16.611 -9.090 6.259 1.00 82.06 104 GLY A N 1
ATOM 705 C CA . GLY A 1 104 ? -15.549 -9.516 7.176 1.00 82.06 104 GLY A CA 1
ATOM 706 C C . GLY A 1 104 ? -14.254 -8.693 7.140 1.00 82.06 104 GLY A C 1
ATOM 707 O O . GLY A 1 104 ? -13.346 -9.014 7.904 1.00 82.06 104 GLY A O 1
ATOM 708 N N . GLY A 1 105 ? -14.150 -7.631 6.327 1.00 90.81 105 GLY A N 1
ATOM 709 C CA . GLY A 1 105 ? -12.980 -6.748 6.360 1.00 90.81 105 GLY A CA 1
ATOM 710 C C . GLY A 1 105 ? -12.770 -5.889 5.113 1.00 90.81 105 GLY A C 1
ATOM 711 O O . GLY A 1 105 ? -13.680 -5.222 4.621 1.00 90.81 105 GLY A O 1
ATOM 712 N N . TYR A 1 106 ? -11.536 -5.891 4.619 1.00 93.38 106 TYR A N 1
ATOM 713 C CA . TYR A 1 106 ? -11.057 -5.063 3.521 1.00 93.38 106 TYR A CA 1
ATOM 714 C C . TYR A 1 106 ? -10.312 -5.907 2.494 1.00 93.38 106 TYR A C 1
ATOM 716 O O . TYR A 1 106 ? -9.644 -6.884 2.836 1.00 93.38 106 TYR A O 1
ATOM 724 N N . ASN A 1 107 ? -10.401 -5.491 1.236 1.00 93.75 107 ASN A N 1
ATOM 725 C CA . ASN A 1 107 ? -9.576 -5.988 0.148 1.00 93.75 107 ASN A CA 1
ATOM 726 C C . ASN A 1 107 ? -8.809 -4.809 -0.456 1.00 93.75 107 ASN A C 1
ATOM 728 O O . ASN A 1 107 ? -9.416 -3.806 -0.837 1.00 93.75 107 ASN A O 1
ATOM 732 N N . VAL A 1 108 ? -7.487 -4.923 -0.507 1.00 94.94 108 VAL A N 1
ATOM 733 C CA . VAL A 1 108 ? -6.575 -3.930 -1.075 1.00 94.94 108 VAL A CA 1
ATOM 734 C C . VAL A 1 108 ? -5.929 -4.534 -2.307 1.00 94.94 108 VAL A C 1
ATOM 736 O O . VAL A 1 108 ? -5.396 -5.636 -2.255 1.00 94.94 108 VAL A O 1
ATOM 739 N N . THR A 1 109 ? -5.966 -3.801 -3.414 1.00 94.94 109 THR A N 1
ATOM 740 C CA . THR A 1 109 ? -5.294 -4.171 -4.659 1.00 94.94 109 THR A CA 1
ATOM 741 C C . THR A 1 109 ? -4.177 -3.183 -4.951 1.00 94.94 109 THR A C 1
ATOM 743 O O . THR A 1 109 ? -4.407 -1.970 -5.017 1.00 94.94 109 THR A O 1
ATOM 746 N N . LEU A 1 110 ? -2.971 -3.707 -5.140 1.00 94.81 110 LEU A N 1
ATOM 747 C CA . LEU A 1 110 ? -1.828 -2.956 -5.632 1.00 94.81 110 LEU A CA 1
ATOM 748 C C . LEU A 1 110 ? -1.740 -3.133 -7.147 1.00 94.81 110 LEU A C 1
ATOM 750 O O . LEU A 1 110 ? -1.960 -4.222 -7.674 1.00 94.81 110 LEU A O 1
ATOM 754 N N . THR A 1 111 ? -1.399 -2.053 -7.837 1.00 94.06 111 THR A N 1
ATOM 755 C CA . THR A 1 111 ? -0.948 -2.107 -9.223 1.00 94.06 111 THR A CA 1
ATOM 756 C C . THR A 1 111 ? 0.568 -2.086 -9.236 1.00 94.06 111 THR A C 1
ATOM 758 O O . THR A 1 111 ? 1.185 -1.194 -8.653 1.00 94.06 111 THR A O 1
ATOM 761 N N . CYS A 1 112 ? 1.157 -3.063 -9.903 1.00 92.81 112 CYS A N 1
ATOM 762 C CA . CYS A 1 112 ? 2.587 -3.259 -10.025 1.00 92.81 112 CYS A CA 1
ATOM 763 C C . CYS A 1 112 ? 2.999 -3.202 -11.496 1.00 92.81 112 CYS A C 1
ATOM 765 O O . CYS A 1 112 ? 2.248 -3.631 -12.374 1.00 92.81 112 CYS A O 1
ATOM 767 N N . VAL A 1 113 ? 4.180 -2.651 -11.777 1.00 90.00 113 VAL A N 1
ATOM 768 C CA . VAL A 1 113 ? 4.631 -2.395 -13.155 1.00 90.00 113 VAL A CA 1
ATOM 769 C C . VAL A 1 113 ? 4.853 -3.690 -13.939 1.00 90.00 113 VAL A C 1
ATOM 771 O O . VAL A 1 113 ? 4.486 -3.746 -15.111 1.00 90.00 113 VAL A O 1
ATOM 774 N N . HIS A 1 114 ? 5.419 -4.727 -13.319 1.00 88.62 114 HIS A N 1
ATOM 775 C CA . HIS A 1 114 ? 5.785 -5.968 -14.014 1.00 88.62 114 HIS A CA 1
ATOM 776 C C . HIS A 1 114 ? 4.847 -7.137 -13.691 1.00 88.62 114 HIS A C 1
ATOM 778 O O . HIS A 1 114 ? 4.521 -7.930 -14.569 1.00 88.62 114 HIS A O 1
ATOM 784 N N . THR A 1 115 ? 4.393 -7.242 -12.445 1.00 88.38 115 THR A N 1
ATOM 785 C CA . THR A 1 115 ? 3.516 -8.313 -11.945 1.00 88.38 115 THR A CA 1
ATOM 786 C C . THR A 1 115 ? 2.032 -8.035 -12.184 1.00 88.38 115 THR A C 1
ATOM 788 O O . THR A 1 115 ? 1.224 -8.961 -12.135 1.00 88.38 115 THR A O 1
ATOM 791 N N . GLY A 1 116 ? 1.653 -6.795 -12.511 1.00 90.56 116 GLY A N 1
ATOM 792 C CA . GLY A 1 116 ? 0.266 -6.420 -12.776 1.00 90.56 116 GLY A CA 1
ATOM 793 C C . GLY A 1 116 ? -0.529 -6.167 -11.495 1.00 90.56 116 GLY A C 1
ATOM 794 O O . GLY A 1 116 ? -0.081 -5.435 -10.619 1.00 90.56 116 GLY A O 1
ATOM 795 N N . LEU A 1 117 ? -1.747 -6.703 -11.401 1.00 93.25 117 LEU A N 1
ATOM 796 C CA . LEU A 1 117 ? -2.607 -6.492 -10.234 1.00 93.25 117 LEU A CA 1
ATOM 797 C C . LEU A 1 117 ? -2.402 -7.602 -9.206 1.00 93.25 117 LEU A C 1
ATOM 799 O O . LEU A 1 117 ? -2.586 -8.778 -9.516 1.00 93.25 117 LEU A O 1
ATOM 803 N N . VAL A 1 118 ? -2.108 -7.212 -7.971 1.00 93.81 118 VAL A N 1
ATOM 804 C CA . VAL A 1 118 ? -2.048 -8.119 -6.820 1.00 93.81 118 VAL A CA 1
ATOM 805 C C . VAL A 1 118 ? -3.025 -7.652 -5.757 1.00 93.81 118 VAL A C 1
ATOM 807 O O . VAL A 1 118 ? -3.207 -6.452 -5.558 1.00 93.81 118 VAL A O 1
ATOM 810 N N . SER A 1 119 ? -3.652 -8.586 -5.053 1.00 93.88 119 SER A N 1
ATOM 811 C CA . SER A 1 119 ? -4.661 -8.262 -4.047 1.00 93.88 119 SER A CA 1
ATOM 812 C C . SER A 1 119 ? -4.382 -8.977 -2.737 1.00 93.88 119 SER A C 1
ATOM 814 O O . SER A 1 119 ? -3.848 -10.081 -2.714 1.00 93.88 119 SER A O 1
ATOM 816 N N . GLY A 1 120 ? -4.790 -8.352 -1.640 1.00 94.06 120 GLY A N 1
ATOM 817 C CA . GLY A 1 120 ? -4.714 -8.913 -0.303 1.00 94.06 120 GLY A CA 1
ATOM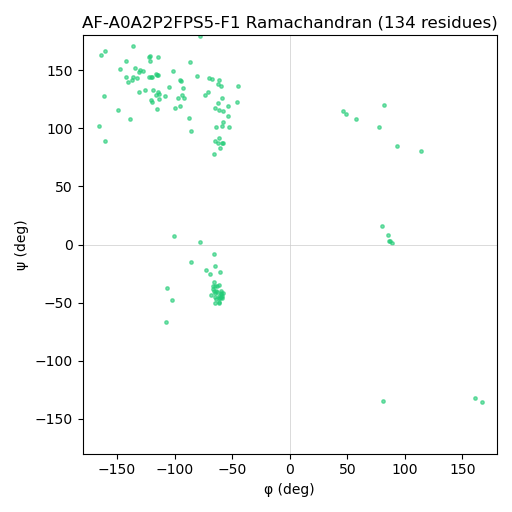 818 C C . GLY A 1 120 ? -5.938 -8.540 0.510 1.00 94.06 120 GLY A C 1
ATOM 819 O O . GLY A 1 120 ? -6.480 -7.442 0.391 1.00 94.06 120 GLY A O 1
ATOM 820 N N . SER A 1 121 ? -6.374 -9.473 1.345 1.00 94.56 121 SER A N 1
ATOM 821 C CA . SER A 1 121 ? -7.529 -9.301 2.219 1.00 94.56 121 SER A CA 1
ATOM 822 C C . SER A 1 121 ? -7.126 -9.357 3.683 1.00 94.56 121 SER A C 1
ATOM 824 O O . SER A 1 121 ? -6.242 -10.125 4.058 1.00 94.56 121 SER A O 1
ATOM 826 N N . GLY A 1 122 ? -7.822 -8.597 4.517 1.00 93.69 122 GLY A N 1
ATOM 827 C CA . GLY A 1 122 ? -7.618 -8.586 5.960 1.00 93.69 122 GLY A CA 1
ATOM 828 C C . GLY A 1 122 ? -8.823 -8.007 6.684 1.00 93.69 122 GLY A C 1
ATOM 829 O O . GLY A 1 122 ? -9.693 -7.397 6.068 1.00 93.69 122 GLY A O 1
ATOM 830 N N . THR A 1 123 ? -8.893 -8.190 7.999 1.00 93.69 123 THR A N 1
ATOM 831 C CA . THR A 1 123 ? -9.973 -7.618 8.822 1.00 93.69 123 THR A CA 1
ATOM 832 C C . THR A 1 123 ? -9.819 -6.104 8.993 1.00 93.69 123 THR A C 1
ATOM 834 O O . THR A 1 123 ? -10.803 -5.406 9.233 1.00 93.69 123 THR A O 1
ATOM 837 N N . THR A 1 124 ? -8.603 -5.583 8.805 1.00 93.56 124 THR A N 1
ATOM 838 C CA . THR A 1 124 ? -8.285 -4.152 8.773 1.00 93.56 124 THR A CA 1
ATOM 839 C C . THR A 1 124 ? -7.630 -3.752 7.446 1.00 93.56 124 THR A C 1
ATOM 841 O O . THR A 1 124 ? -7.104 -4.608 6.728 1.00 93.56 124 THR A O 1
ATOM 844 N N . LEU A 1 125 ? -7.629 -2.452 7.114 1.00 92.31 125 LEU A N 1
ATOM 845 C CA . LEU A 1 125 ? -6.895 -1.957 5.942 1.00 92.31 125 LEU A CA 1
ATOM 846 C C . LEU A 1 125 ? -5.400 -2.265 6.051 1.00 92.31 125 LEU A C 1
ATOM 848 O O . LEU A 1 125 ? -4.800 -2.667 5.063 1.00 92.31 125 LEU A O 1
ATOM 852 N N . THR A 1 126 ? -4.811 -2.122 7.242 1.00 94.75 126 THR A N 1
ATOM 853 C CA . THR A 1 126 ? -3.394 -2.445 7.473 1.00 94.75 126 THR A CA 1
ATOM 854 C C . THR A 1 126 ? -3.090 -3.911 7.153 1.00 94.75 126 THR A C 1
ATOM 856 O O . THR A 1 126 ? -2.097 -4.201 6.485 1.00 94.75 126 THR A O 1
ATOM 859 N N . ASP A 1 127 ? -3.952 -4.836 7.581 1.00 94.62 127 ASP A N 1
ATOM 860 C CA . ASP A 1 127 ? -3.764 -6.267 7.316 1.00 94.62 127 ASP A CA 1
ATOM 861 C C . ASP A 1 127 ? -3.934 -6.593 5.832 1.00 94.62 127 ASP A C 1
ATOM 863 O O . ASP A 1 127 ? -3.117 -7.315 5.263 1.00 94.62 127 ASP A O 1
ATOM 867 N N . ALA A 1 128 ? -4.954 -6.017 5.189 1.00 94.94 128 ALA A N 1
ATOM 868 C CA . ALA A 1 128 ? -5.208 -6.198 3.764 1.00 94.94 128 ALA A CA 1
ATOM 869 C C . ALA A 1 128 ? -4.043 -5.677 2.909 1.00 94.94 128 ALA A C 1
ATOM 871 O O . ALA A 1 128 ? -3.561 -6.388 2.028 1.00 94.94 128 ALA A O 1
ATOM 872 N N . SER A 1 129 ? -3.534 -4.478 3.209 1.00 94.62 129 SER A N 1
ATOM 873 C CA . SER A 1 129 ? -2.365 -3.909 2.533 1.00 94.62 129 SER A CA 1
ATOM 874 C C . SER A 1 129 ? -1.122 -4.774 2.708 1.00 94.62 129 SER A C 1
ATOM 876 O O . SER A 1 129 ? -0.428 -5.075 1.737 1.00 94.62 129 SER A O 1
ATOM 878 N N . ARG A 1 130 ? -0.861 -5.232 3.939 1.00 95.19 130 ARG A N 1
ATOM 879 C CA . ARG A 1 130 ? 0.278 -6.105 4.235 1.00 95.19 130 ARG A CA 1
ATOM 880 C C . ARG A 1 130 ? 0.171 -7.437 3.500 1.00 95.19 130 ARG A C 1
ATOM 882 O O . ARG A 1 130 ? 1.183 -7.916 2.996 1.00 95.19 130 ARG A O 1
ATOM 889 N N . ALA A 1 131 ? -1.025 -8.020 3.432 1.00 95.31 131 ALA A N 1
ATOM 890 C CA . ALA A 1 131 ? -1.286 -9.242 2.680 1.00 95.31 131 ALA A CA 1
ATOM 891 C C . ALA A 1 131 ? -1.076 -9.036 1.171 1.00 95.31 131 ALA A C 1
ATOM 893 O O . ALA A 1 131 ? -0.476 -9.885 0.514 1.00 95.31 131 ALA A O 1
ATOM 894 N N . ALA A 1 132 ? -1.500 -7.888 0.633 1.00 94.50 132 ALA A N 1
ATOM 895 C CA . ALA A 1 132 ? -1.319 -7.561 -0.778 1.00 94.50 132 ALA A CA 1
ATOM 896 C C . ALA A 1 132 ? 0.171 -7.427 -1.115 1.00 94.50 132 ALA A C 1
ATOM 898 O O . ALA A 1 132 ? 0.645 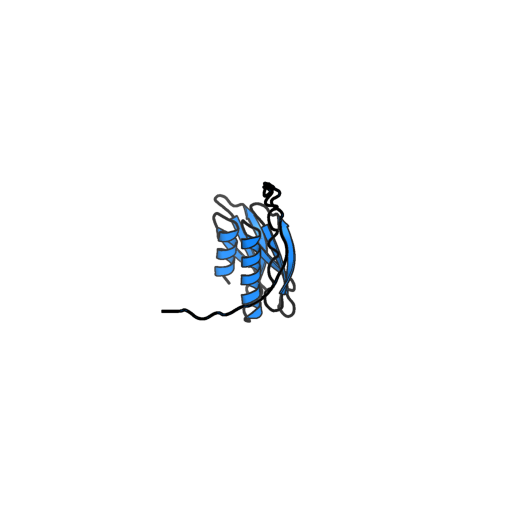-8.027 -2.074 1.00 94.50 132 ALA A O 1
ATOM 899 N N . ARG A 1 133 ? 0.940 -6.727 -0.270 1.00 94.44 133 ARG A N 1
ATOM 900 C CA . ARG A 1 133 ? 2.399 -6.631 -0.409 1.00 94.44 133 ARG A CA 1
ATOM 901 C C . ARG A 1 133 ? 3.097 -7.975 -0.221 1.00 94.44 133 ARG A C 1
ATOM 903 O O . ARG A 1 133 ? 4.092 -8.223 -0.872 1.00 94.44 133 ARG A O 1
ATOM 910 N N . ALA A 1 134 ? 2.622 -8.850 0.660 1.00 94.12 134 ALA A N 1
ATOM 911 C CA . ALA A 1 134 ? 3.219 -10.179 0.823 1.00 94.12 134 ALA A CA 1
ATOM 912 C C . ALA A 1 134 ? 3.053 -11.081 -0.419 1.00 94.12 134 ALA A C 1
ATOM 914 O O . ALA A 1 134 ? 3.629 -12.164 -0.454 1.00 94.12 134 ALA A O 1
ATOM 915 N N . SER A 1 135 ? 2.264 -10.644 -1.405 1.00 90.62 135 SER A N 1
ATOM 916 C CA . SER A 1 135 ? 1.982 -11.369 -2.645 1.00 90.62 135 SER A CA 1
ATOM 917 C C . SER A 1 135 ? 2.796 -10.866 -3.851 1.00 90.62 135 SER A C 1
ATOM 919 O O . SER A 1 135 ? 2.511 -11.300 -4.967 1.00 90.62 135 SER A O 1
ATOM 921 N N . ILE A 1 136 ? 3.764 -9.957 -3.643 1.00 88.56 136 ILE A N 1
ATOM 922 C CA . ILE A 1 136 ? 4.669 -9.418 -4.684 1.00 88.56 136 ILE A CA 1
ATOM 923 C C . ILE A 1 136 ? 6.076 -9.997 -4.603 1.00 88.56 136 ILE A C 1
ATOM 925 O O . ILE A 1 136 ? 6.504 -10.366 -3.485 1.00 88.56 136 ILE A O 1
#

Sequence (136 aa):
MRESSRRIGSAKRALAMIGALTVANLALPAVASAAPAAGCSAFLNSTVSGGYKATLACNGIGLSFIDGLGTTLTDAGEEARALARIALGGGDTCSAFLHATAPGGYNVTLTCVHTGLVSGSGTTLTDASRAARASI

Solvent-accessible surface area (backbone atoms only — not comparable to full-atom values): 7726 Å² total; per-residue (Å²): 140,87,84,82,88,82,91,83,81,86,82,82,82,80,87,80,93,79,77,93,70,82,72,77,77,74,74,65,80,74,77,59,68,39,69,63,43,97,65,26,43,56,68,49,73,45,81,49,96,75,28,18,37,20,32,31,37,32,66,95,48,92,46,55,56,25,34,11,42,4,50,41,54,60,46,0,22,51,40,19,39,52,38,49,52,38,27,75,70,73,46,65,34,42,20,56,72,48,74,44,84,44,97,81,28,23,37,24,30,30,44,25,78,79,83,38,78,38,63,14,62,24,72,40,38,41,46,2,37,52,39,17,58,72,69,109

Mean predicted aligned e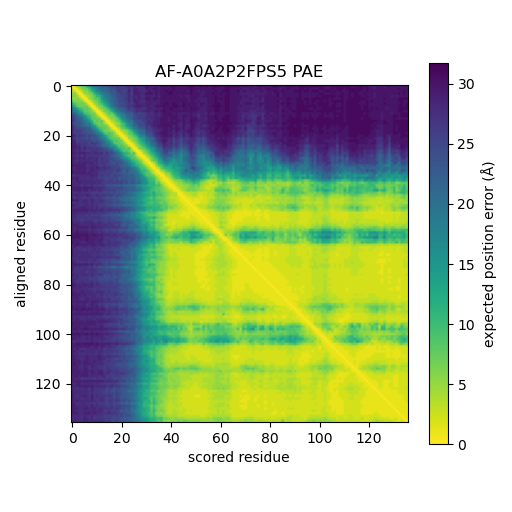rror: 13.14 Å

pLDDT: mean 75.36, std 21.92, range [29.86, 95.31]

Radius of gyration: 24.47 Å; Cα contacts (8 Å, |Δi|>4): 287; chains: 1; bounding box: 59×47×73 Å

Nearest PDB structures (fol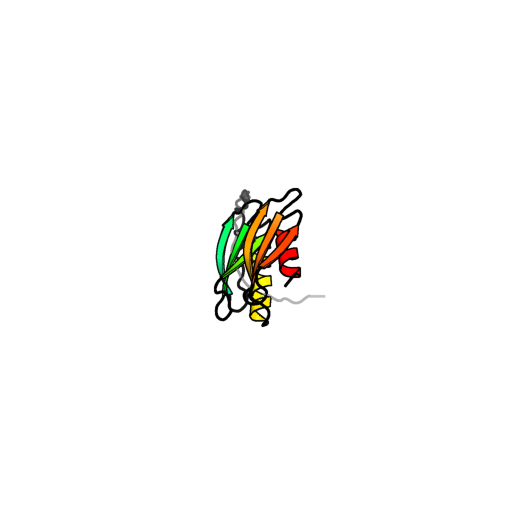dseek):
  8dgj-assembly1_A  TM=8.565E-01  e=4.780E+00  Drosophila melanogaster
  8egm-assembly1_A  TM=6.380E-01  e=2.323E+00  Pseudomonas aeruginosa PAO1
  8ewa-assembly1_A  TM=6.253E-01  e=3.991E+00  Pseudomonas aeruginosa
  8egn-assembly1_B  TM=6.148E-01  e=3.758E+00  Pseudomonas aeruginosa PAO1
  8ewa-assembly1_B  TM=6.193E-01  e=3.991E+00  Pseudomonas aeruginosa